Protein AF-A0A2G9GPA9-F1 (afdb_monomer_lite)

InterPro domains:
  IPR006501 Pectinesterase inhibitor domain [PF04043] (31-125)
  IPR006501 Pectinesterase inhibitor domain [TIGR01614] (6-134)
  IPR035513 Invertase/pectin methylesterase inhibitor domain superfamily [G3DSA:1.20.140.40] (25-137)
  IPR035513 Invertase/pectin methylesterase inhibitor domain superfamily [SSF101148] (30-132)
  IPR052421 Plant Cell Wall Enzyme Inhibitor [PTHR36710] (3-138)

Radius of gyration: 23.99 Å; chains: 1; bounding box: 68×23×73 Å

Structure (mmCIF, N/CA/C/O backbone):
data_AF-A0A2G9GPA9-F1
#
_entry.id   AF-A0A2G9GPA9-F1
#
loop_
_atom_site.group_PDB
_atom_site.id
_atom_site.type_symbol
_atom_site.label_atom_id
_atom_site.label_alt_id
_atom_site.label_comp_id
_atom_site.label_asym_id
_atom_site.label_entity_id
_atom_site.label_seq_id
_atom_site.pdbx_PDB_ins_code
_atom_site.Cartn_x
_atom_site.Cartn_y
_atom_site.Cartn_z
_atom_site.occupancy
_atom_site.B_iso_or_equiv
_atom_site.auth_seq_id
_atom_site.auth_comp_id
_atom_site.auth_asym_id
_atom_site.auth_atom_id
_atom_site.pdbx_PDB_model_num
ATOM 1 N N . MET A 1 1 ? -47.170 12.007 43.550 1.00 49.88 1 MET A N 1
ATOM 2 C CA . MET A 1 1 ? -45.895 12.706 43.250 1.00 49.88 1 MET A CA 1
ATOM 3 C C . MET A 1 1 ? -44.624 11.905 43.610 1.00 49.88 1 MET A C 1
ATOM 5 O O . MET A 1 1 ? -43.581 12.503 43.814 1.00 49.88 1 MET A O 1
ATOM 9 N N . ARG A 1 2 ? -44.641 10.559 43.644 1.00 52.88 2 ARG A N 1
ATOM 10 C CA . ARG A 1 2 ? -43.423 9.741 43.887 1.00 52.88 2 ARG A CA 1
ATOM 11 C C . ARG A 1 2 ? -42.925 8.968 42.655 1.00 52.88 2 ARG A C 1
ATOM 13 O O . ARG A 1 2 ? -41.749 8.654 42.572 1.00 52.88 2 ARG A O 1
ATOM 20 N N . THR A 1 3 ? -43.786 8.728 41.667 1.00 45.69 3 THR A N 1
ATOM 21 C CA . THR A 1 3 ? -43.471 7.948 40.456 1.00 45.69 3 THR A CA 1
ATOM 22 C C . THR A 1 3 ? -42.706 8.740 39.388 1.00 45.69 3 THR A C 1
ATOM 24 O O . THR A 1 3 ? -41.839 8.182 38.727 1.00 45.69 3 THR A O 1
ATOM 27 N N . ILE A 1 4 ? -42.943 10.053 39.268 1.00 50.81 4 ILE A N 1
ATOM 28 C CA . ILE A 1 4 ? -42.245 10.933 38.302 1.00 50.81 4 ILE A CA 1
ATOM 29 C C . ILE A 1 4 ? -40.740 11.054 38.629 1.00 50.81 4 ILE A C 1
ATOM 31 O O . ILE A 1 4 ? -39.907 11.126 37.729 1.00 50.81 4 ILE A O 1
ATOM 35 N N . SER A 1 5 ? -40.382 11.003 39.918 1.00 56.78 5 SER A N 1
ATOM 36 C CA . SER A 1 5 ? -38.993 11.081 40.396 1.00 56.78 5 SER A CA 1
ATOM 37 C C . SER A 1 5 ? -38.159 9.852 39.988 1.00 56.78 5 SER A C 1
ATOM 39 O O . SER A 1 5 ? -37.000 9.992 39.600 1.00 56.78 5 SER A O 1
ATOM 41 N N . LEU A 1 6 ? -38.773 8.662 39.970 1.00 52.06 6 LEU A N 1
ATOM 42 C CA . LEU A 1 6 ? -38.108 7.408 39.595 1.00 52.06 6 LEU A CA 1
ATOM 43 C C . LEU A 1 6 ? -37.813 7.327 38.089 1.00 52.06 6 LEU A C 1
ATOM 45 O O . LEU A 1 6 ? -36.740 6.870 37.707 1.00 52.06 6 LEU A O 1
ATOM 49 N N . ILE A 1 7 ? -38.720 7.823 37.239 1.00 58.34 7 ILE A N 1
ATOM 50 C CA . ILE A 1 7 ? -38.542 7.826 35.774 1.00 58.34 7 ILE A CA 1
ATOM 51 C C . ILE A 1 7 ? -37.408 8.780 35.368 1.00 58.34 7 ILE A C 1
ATOM 53 O O . ILE A 1 7 ? -36.577 8.433 34.533 1.00 58.34 7 ILE A O 1
ATOM 57 N N . SER A 1 8 ? -37.330 9.955 36.004 1.00 63.19 8 SER A N 1
ATOM 58 C CA . SER A 1 8 ? -36.251 10.926 35.775 1.00 63.19 8 SER A CA 1
ATOM 59 C C . SER A 1 8 ? -34.880 10.356 36.160 1.00 63.19 8 SER A C 1
ATOM 61 O O . SER A 1 8 ? -33.926 10.447 35.390 1.00 63.19 8 SER A O 1
ATOM 63 N N . SER A 1 9 ? -34.791 9.674 37.307 1.00 63.50 9 SER A N 1
ATOM 64 C CA . SER A 1 9 ? -33.550 9.033 37.755 1.00 63.50 9 SER A CA 1
ATOM 65 C C . SER A 1 9 ? -33.106 7.896 36.824 1.00 63.50 9 SER A C 1
ATOM 67 O O . SER A 1 9 ? -31.924 7.810 36.497 1.00 63.50 9 SER A O 1
ATOM 69 N N . PHE A 1 10 ? -34.044 7.086 36.317 1.00 68.50 10 PHE A N 1
ATOM 70 C CA . PHE A 1 10 ? -33.748 6.015 35.357 1.00 68.50 10 PHE A CA 1
ATOM 71 C C . PHE A 1 10 ? -33.257 6.557 34.005 1.00 68.50 10 PHE A C 1
ATOM 73 O O . PHE A 1 10 ? -32.329 6.003 33.417 1.00 68.50 10 PHE A O 1
ATOM 80 N N . LEU A 1 11 ? -33.831 7.669 33.530 1.00 65.62 11 LEU A N 1
ATOM 81 C CA . LEU A 1 11 ? -33.396 8.346 32.304 1.00 65.62 11 LEU A CA 1
ATOM 82 C C . LEU A 1 11 ? -31.997 8.955 32.452 1.00 65.62 11 LEU A C 1
ATOM 84 O O . LEU A 1 11 ? -31.174 8.795 31.556 1.00 65.62 11 LEU A O 1
ATOM 88 N N . VAL A 1 12 ? -31.688 9.587 33.588 1.00 68.00 12 VAL A N 1
ATOM 89 C CA . VAL A 1 12 ? -30.337 10.104 33.871 1.00 68.00 12 VAL A CA 1
ATOM 90 C C . VAL A 1 12 ? -29.320 8.960 33.944 1.00 68.00 12 VAL A C 1
ATOM 92 O O . VAL A 1 12 ? -28.232 9.075 33.384 1.00 68.00 12 VAL A O 1
ATOM 95 N N . PHE A 1 13 ? -29.685 7.825 34.550 1.00 63.44 13 PHE A N 1
ATOM 96 C CA . PHE A 1 13 ? -28.829 6.637 34.610 1.00 63.44 13 PHE A CA 1
ATOM 97 C C . PHE A 1 13 ? -28.583 6.029 33.217 1.00 63.44 13 PHE A C 1
ATOM 99 O O . PHE A 1 13 ? -27.452 5.669 32.898 1.00 63.44 13 PHE A O 1
ATOM 106 N N . LEU A 1 14 ? -29.604 5.986 32.350 1.00 59.44 14 LEU A N 1
ATOM 107 C CA . LEU A 1 14 ? -29.481 5.556 30.950 1.00 59.44 14 LEU A CA 1
ATOM 108 C C . LEU A 1 14 ? -28.601 6.505 30.121 1.00 59.44 14 LEU A C 1
ATOM 110 O O . LEU A 1 14 ? -27.750 6.038 29.366 1.00 59.44 14 LEU A O 1
ATOM 114 N N . ILE A 1 15 ? -28.743 7.824 30.289 1.00 60.56 15 ILE A N 1
ATOM 115 C CA . ILE A 1 15 ? -27.899 8.824 29.612 1.00 60.56 15 ILE A CA 1
ATOM 116 C C . ILE A 1 15 ? -26.435 8.669 30.057 1.00 60.56 15 ILE A C 1
ATOM 118 O O . ILE A 1 15 ? -25.530 8.630 29.219 1.00 60.56 15 ILE A O 1
ATOM 122 N N . LEU A 1 16 ? -26.189 8.489 31.357 1.00 54.56 16 LEU A N 1
ATOM 123 C CA . LEU A 1 16 ? -24.849 8.245 31.900 1.00 54.56 16 LEU A CA 1
ATOM 124 C C . LEU A 1 16 ? -24.253 6.911 31.415 1.00 54.56 16 LEU A C 1
ATOM 126 O O . LEU A 1 16 ? -23.077 6.878 31.064 1.00 54.56 16 LEU A O 1
ATOM 130 N N . LEU A 1 17 ? -25.057 5.849 31.291 1.00 52.56 17 LEU A N 1
ATOM 131 C CA . LEU A 1 17 ? -24.642 4.561 30.715 1.00 52.56 17 LEU A CA 1
ATOM 132 C C . LEU A 1 17 ? -24.289 4.665 29.226 1.00 52.56 17 LEU A C 1
ATOM 134 O O . LEU A 1 17 ? -23.300 4.081 28.793 1.00 52.56 17 LEU A O 1
ATOM 138 N N . THR A 1 18 ? -25.033 5.443 28.433 1.00 52.69 18 THR A N 1
ATOM 139 C CA . THR A 1 18 ? -24.655 5.698 27.027 1.00 52.69 18 THR A CA 1
ATOM 140 C C . THR A 1 18 ? -23.385 6.543 26.899 1.00 52.69 18 THR A C 1
ATOM 142 O O . THR A 1 18 ? -22.643 6.396 25.930 1.00 52.69 18 THR A O 1
ATOM 145 N N . SER A 1 19 ? -23.102 7.386 27.896 1.00 49.66 19 SER A N 1
ATOM 146 C CA . SER A 1 19 ? -21.906 8.234 27.943 1.00 49.66 19 SER A CA 1
ATOM 147 C C . SER A 1 19 ? -20.649 7.433 28.292 1.00 49.66 19 SER A C 1
ATOM 149 O O . SER A 1 19 ? -19.578 7.712 27.761 1.00 49.66 19 SER A O 1
ATOM 151 N N . THR A 1 20 ? -20.771 6.416 29.152 1.00 44.19 20 THR A N 1
ATOM 152 C CA . THR A 1 20 ? -19.661 5.534 29.551 1.00 44.19 20 THR A CA 1
ATOM 153 C C . THR A 1 20 ? -19.432 4.381 28.573 1.00 44.19 20 THR A C 1
ATOM 155 O O . THR A 1 20 ? -18.290 3.959 28.410 1.00 44.19 20 THR A O 1
ATOM 158 N N . LEU A 1 21 ? -20.461 3.939 27.832 1.00 40.09 21 LEU A N 1
ATOM 159 C CA . LEU A 1 21 ? -20.300 3.013 26.698 1.00 40.09 21 LEU A CA 1
ATOM 160 C C . LEU A 1 21 ? -19.638 3.657 25.468 1.00 40.09 21 LEU A C 1
ATOM 162 O O . LEU A 1 21 ? -19.271 2.948 24.530 1.00 40.09 21 LEU A O 1
ATOM 166 N N . ALA A 1 22 ? -19.406 4.974 25.473 1.00 46.88 22 ALA A N 1
ATOM 167 C CA . ALA A 1 22 ? -18.467 5.635 24.565 1.00 46.88 22 ALA A CA 1
ATOM 168 C C . ALA A 1 22 ? -17.002 5.340 24.957 1.00 46.88 22 ALA A C 1
ATOM 170 O O . ALA A 1 22 ? -16.135 6.214 24.892 1.00 46.88 22 ALA A O 1
ATOM 171 N N . GLN A 1 23 ? -16.735 4.099 25.369 1.00 50.00 23 GLN A N 1
ATOM 172 C CA . GLN A 1 23 ? -15.441 3.550 25.728 1.00 50.00 23 GLN A CA 1
ATOM 173 C C . GLN A 1 23 ? -14.528 3.587 24.495 1.00 50.00 23 GLN A C 1
ATOM 175 O O . GLN A 1 23 ? -14.532 2.706 23.643 1.00 50.00 23 GLN A O 1
ATOM 180 N N . THR A 1 24 ? -13.844 4.723 24.354 1.00 56.81 24 THR A N 1
ATOM 181 C CA . THR A 1 24 ? -12.580 4.963 23.646 1.00 56.81 24 THR A CA 1
ATOM 182 C C . THR A 1 24 ? -12.318 4.090 22.416 1.00 56.81 24 THR A C 1
ATOM 184 O O . THR A 1 24 ? -11.330 3.369 22.346 1.00 56.81 24 THR A O 1
ATOM 187 N N . ASN A 1 25 ? -13.129 4.253 21.367 1.00 73.31 25 ASN A N 1
ATOM 188 C CA . ASN A 1 25 ? -12.771 3.855 19.997 1.00 73.31 25 ASN A CA 1
ATOM 189 C C . ASN A 1 25 ? -11.746 4.832 19.386 1.00 73.31 25 ASN A C 1
ATOM 191 O O . ASN A 1 25 ? -11.883 5.243 18.234 1.00 73.31 25 ASN A O 1
ATOM 195 N N . THR A 1 26 ? -10.771 5.288 20.168 1.00 88.50 26 THR A N 1
ATOM 196 C CA . THR A 1 26 ? -9.751 6.260 19.767 1.00 88.50 26 THR A CA 1
ATOM 197 C C . THR A 1 26 ? -8.406 5.575 19.649 1.00 88.50 26 THR A C 1
ATOM 199 O O . THR A 1 26 ? -8.042 4.765 20.493 1.00 88.50 26 THR A O 1
ATOM 202 N N . ILE A 1 27 ? -7.661 5.920 18.609 1.00 89.38 27 ILE A N 1
ATOM 203 C CA . ILE A 1 27 ? -6.310 5.418 18.388 1.00 89.38 27 ILE A CA 1
ATOM 204 C C . ILE A 1 27 ? -5.396 5.987 19.474 1.00 89.38 27 ILE A C 1
ATOM 206 O O . ILE A 1 27 ? -5.366 7.201 19.668 1.00 89.38 27 ILE A O 1
ATOM 210 N N . THR A 1 28 ? -4.648 5.118 20.146 1.00 91.81 28 THR A N 1
ATOM 211 C CA . THR A 1 28 ? -3.648 5.467 21.166 1.00 91.81 28 THR A CA 1
ATOM 212 C C . THR A 1 28 ? -2.241 5.127 20.682 1.00 91.81 28 THR A C 1
ATOM 214 O O . THR A 1 28 ? -2.073 4.300 19.780 1.00 91.81 28 THR A O 1
ATOM 217 N N . ASP A 1 29 ? -1.215 5.713 21.304 1.00 92.62 29 ASP A N 1
ATOM 218 C CA . ASP A 1 29 ? 0.181 5.359 21.013 1.00 92.62 29 ASP A CA 1
ATOM 219 C C . ASP A 1 29 ? 0.466 3.869 21.246 1.00 92.62 29 ASP A C 1
ATOM 221 O O . ASP A 1 29 ? 1.197 3.263 20.466 1.00 92.62 29 ASP A O 1
ATOM 225 N N . GLU A 1 30 ? -0.165 3.260 22.253 1.00 92.06 30 GLU A N 1
ATOM 226 C CA . GLU A 1 30 ? -0.061 1.824 22.536 1.00 92.06 30 GLU A CA 1
ATOM 227 C C . GLU A 1 30 ? -0.608 0.980 21.377 1.00 92.06 30 GLU A C 1
ATOM 229 O O . GLU A 1 30 ? 0.102 0.123 20.856 1.00 92.06 30 GLU A O 1
ATOM 234 N N . SER A 1 31 ? -1.808 1.303 20.876 1.00 90.31 31 SER A N 1
ATOM 235 C CA . SER A 1 31 ? -2.390 0.605 19.718 1.00 90.31 31 SER A CA 1
ATOM 236 C C . SER A 1 31 ? -1.560 0.787 18.439 1.00 90.31 31 SER A C 1
ATOM 238 O O . SER A 1 31 ? -1.423 -0.131 17.631 1.00 90.31 31 SER A O 1
ATOM 240 N N . ILE A 1 32 ? -0.960 1.968 18.249 1.00 92.00 32 ILE A N 1
ATOM 241 C CA . ILE A 1 32 ? -0.057 2.236 17.125 1.00 92.00 32 ILE A CA 1
ATOM 242 C C . ILE A 1 32 ? 1.210 1.385 17.255 1.00 92.00 32 ILE A C 1
ATOM 244 O O . ILE A 1 32 ? 1.668 0.813 16.263 1.00 92.00 32 ILE A O 1
ATOM 248 N N . TYR A 1 33 ? 1.779 1.305 18.457 1.00 93.88 33 TYR A N 1
ATOM 249 C CA . TYR A 1 33 ? 2.981 0.528 18.726 1.00 93.88 33 TYR A CA 1
ATOM 250 C C . TYR A 1 33 ? 2.741 -0.968 18.503 1.00 93.88 33 TYR A C 1
ATOM 252 O O . TYR A 1 33 ? 3.524 -1.610 17.803 1.00 93.88 33 TYR A O 1
ATOM 260 N N . GLU A 1 34 ? 1.618 -1.493 18.995 1.00 92.62 34 GLU A N 1
ATOM 261 C CA . GLU A 1 34 ? 1.191 -2.876 18.778 1.00 92.62 34 GLU A CA 1
ATOM 262 C C . GLU A 1 34 ? 1.101 -3.209 17.280 1.00 92.62 34 GLU A C 1
ATOM 264 O O . GLU A 1 34 ? 1.756 -4.139 16.810 1.00 92.62 34 GLU A O 1
ATOM 269 N N . ILE A 1 35 ? 0.393 -2.390 16.491 1.00 90.19 35 ILE A N 1
ATOM 270 C CA . ILE A 1 35 ? 0.291 -2.574 15.033 1.00 90.19 35 ILE A CA 1
ATOM 271 C C . ILE A 1 35 ? 1.677 -2.548 14.374 1.00 90.19 35 ILE A C 1
ATOM 273 O O . ILE A 1 35 ? 1.980 -3.372 13.505 1.00 90.19 35 ILE A O 1
ATOM 277 N N . CYS A 1 36 ? 2.528 -1.594 14.755 1.00 91.69 36 CYS A N 1
ATOM 278 C CA . CYS A 1 36 ? 3.816 -1.398 14.104 1.00 91.69 36 CYS A CA 1
ATOM 279 C C . CYS A 1 36 ? 4.872 -2.441 14.470 1.00 91.69 36 CYS A C 1
ATOM 281 O O . CYS A 1 36 ? 5.759 -2.682 13.649 1.00 91.69 36 CYS A O 1
ATOM 283 N N . ASN A 1 37 ? 4.751 -3.118 15.611 1.00 94.25 37 ASN A N 1
ATOM 284 C CA . ASN A 1 37 ? 5.613 -4.250 15.961 1.00 94.25 37 ASN A CA 1
ATOM 285 C C . ASN A 1 37 ? 5.402 -5.466 15.049 1.00 94.25 37 ASN A C 1
ATOM 287 O O . ASN A 1 37 ? 6.309 -6.278 14.885 1.00 94.25 37 ASN A O 1
ATOM 291 N N . HIS A 1 38 ? 4.243 -5.567 14.393 1.00 90.12 38 HIS A N 1
ATOM 292 C CA . HIS A 1 38 ? 3.970 -6.600 13.391 1.00 90.12 38 HIS A CA 1
ATOM 293 C C . HIS A 1 38 ? 4.390 -6.206 11.965 1.00 90.12 38 HIS A C 1
ATOM 295 O O . HIS A 1 38 ? 4.275 -7.009 11.035 1.00 90.12 38 HIS A O 1
ATOM 301 N N . ALA A 1 39 ? 4.864 -4.976 11.751 1.00 88.75 39 ALA A N 1
ATOM 302 C CA . ALA A 1 39 ? 5.291 -4.520 10.437 1.00 88.75 39 ALA A CA 1
ATOM 303 C C . ALA A 1 39 ? 6.736 -4.949 10.136 1.00 88.75 39 ALA A C 1
ATOM 305 O O . ALA A 1 39 ? 7.611 -4.867 10.992 1.00 88.75 39 ALA A O 1
ATOM 306 N N . LYS A 1 40 ? 7.031 -5.275 8.866 1.00 89.25 40 LYS A N 1
ATOM 307 C CA . LYS A 1 40 ? 8.416 -5.516 8.399 1.00 89.25 40 LYS A CA 1
ATOM 308 C C . LYS A 1 40 ? 9.357 -4.331 8.672 1.00 89.25 40 LYS A C 1
ATOM 310 O O . LYS A 1 40 ? 10.561 -4.514 8.783 1.00 89.25 40 LYS A O 1
ATOM 315 N N . ASN A 1 41 ? 8.816 -3.112 8.729 1.00 91.69 41 ASN A N 1
ATOM 316 C CA . ASN A 1 41 ? 9.558 -1.902 9.071 1.00 91.69 41 ASN A CA 1
ATOM 317 C C . ASN A 1 41 ? 8.771 -1.089 10.118 1.00 91.69 41 ASN A C 1
ATOM 319 O O . ASN A 1 41 ? 7.943 -0.248 9.737 1.00 91.69 41 ASN A O 1
ATOM 323 N N . PRO A 1 42 ? 9.013 -1.331 11.421 1.00 92.94 42 PRO A N 1
ATOM 324 C CA . PRO A 1 42 ? 8.301 -0.655 12.504 1.00 92.94 42 PRO A CA 1
ATOM 325 C C . PRO A 1 42 ? 8.468 0.866 12.468 1.00 92.94 42 PRO A C 1
ATOM 327 O O . PRO A 1 42 ? 7.490 1.597 12.597 1.00 92.94 42 PRO A O 1
ATOM 330 N N . SER A 1 43 ? 9.675 1.369 12.191 1.00 93.81 43 SER A N 1
ATOM 331 C CA . SER A 1 43 ? 9.960 2.811 12.133 1.00 93.81 43 SER A CA 1
ATOM 332 C C . SER A 1 43 ? 9.151 3.532 11.052 1.00 93.81 43 SER A C 1
ATOM 334 O O . SER A 1 43 ? 8.605 4.613 11.290 1.00 93.81 43 SER A O 1
ATOM 336 N N . LEU A 1 44 ? 9.030 2.932 9.861 1.00 89.12 44 LEU A N 1
ATOM 337 C CA . LEU A 1 44 ? 8.200 3.471 8.782 1.00 89.12 44 LEU A CA 1
ATOM 338 C C . LEU A 1 44 ? 6.712 3.424 9.147 1.00 89.12 44 LEU A C 1
ATOM 340 O O . LEU A 1 44 ? 5.988 4.382 8.876 1.00 89.12 44 LEU A O 1
ATOM 344 N N . CYS A 1 45 ? 6.262 2.337 9.776 1.00 91.88 45 CYS A N 1
ATOM 345 C CA . CYS A 1 45 ? 4.891 2.220 10.262 1.00 91.88 45 CYS A CA 1
ATOM 346 C C . CYS A 1 45 ? 4.561 3.316 11.287 1.00 91.88 45 CYS A C 1
ATOM 348 O O . CYS A 1 45 ? 3.585 4.044 11.105 1.00 91.88 45 CYS A O 1
ATOM 350 N N . LEU A 1 46 ? 5.417 3.511 12.296 1.00 93.25 46 LEU A N 1
ATOM 351 C CA . LEU A 1 46 ? 5.237 4.526 13.337 1.00 93.25 46 LEU A CA 1
ATOM 352 C C . LEU A 1 46 ? 5.150 5.926 12.733 1.00 93.25 46 LEU A C 1
ATOM 354 O O . LEU A 1 46 ? 4.243 6.690 13.059 1.00 93.25 46 LEU A O 1
ATOM 358 N N . LYS A 1 47 ? 6.049 6.253 11.796 1.00 90.50 47 LYS A N 1
ATOM 359 C CA . LYS A 1 47 ? 6.021 7.537 11.081 1.00 90.50 47 LYS A CA 1
ATOM 360 C C . LYS A 1 47 ? 4.682 7.774 10.374 1.00 90.50 47 LYS A C 1
ATOM 362 O O . LYS A 1 47 ? 4.214 8.909 10.332 1.00 90.50 47 LYS A O 1
ATOM 367 N N . ASN A 1 48 ? 4.064 6.721 9.843 1.00 87.19 48 ASN A N 1
ATOM 368 C CA . ASN A 1 48 ? 2.803 6.818 9.113 1.00 87.19 48 ASN A CA 1
ATOM 369 C C . ASN A 1 48 ? 1.579 6.892 10.036 1.00 87.19 48 ASN A C 1
ATOM 371 O O . ASN A 1 48 ? 0.655 7.656 9.752 1.00 87.19 48 ASN A O 1
ATOM 375 N N . LEU A 1 49 ? 1.563 6.125 11.129 1.00 90.06 49 LEU A N 1
ATOM 376 C CA . LEU A 1 49 ? 0.389 5.999 11.997 1.00 90.06 49 LEU A CA 1
ATOM 377 C C . LEU A 1 49 ? 0.339 7.023 13.137 1.00 90.06 49 LEU A C 1
ATOM 379 O O . LEU A 1 49 ? -0.756 7.332 13.595 1.00 90.06 49 LEU A O 1
ATOM 383 N N . ARG A 1 50 ? 1.467 7.627 13.543 1.00 91.69 50 ARG A N 1
ATOM 384 C CA . ARG A 1 50 ? 1.510 8.649 14.617 1.00 91.69 50 ARG A CA 1
ATOM 385 C C . ARG A 1 50 ? 0.513 9.792 14.424 1.00 91.69 50 ARG A C 1
ATOM 387 O O . ARG A 1 50 ? -0.114 10.230 15.378 1.00 91.69 50 ARG A O 1
ATOM 394 N N . SER A 1 51 ? 0.313 10.237 13.182 1.00 90.62 51 SER A N 1
ATOM 395 C CA . SER A 1 51 ? -0.651 11.301 12.842 1.00 90.62 51 SER A CA 1
ATOM 396 C C . SER A 1 51 ? -2.124 10.938 13.093 1.00 90.62 51 SER A C 1
ATOM 398 O O . SER A 1 51 ? -3.011 11.778 12.924 1.00 90.62 51 SER A O 1
ATOM 400 N N . LEU A 1 52 ? -2.402 9.678 13.432 1.00 90.19 52 LEU A N 1
ATOM 401 C CA . LEU A 1 52 ? -3.736 9.172 13.718 1.00 90.19 52 LEU A CA 1
ATOM 402 C C . LEU A 1 52 ? -4.034 9.089 15.218 1.00 90.19 52 LEU A C 1
ATOM 404 O O . LEU A 1 52 ? -5.180 8.814 15.556 1.00 90.19 52 LEU A O 1
ATOM 408 N N . ASN A 1 53 ? -3.058 9.340 16.098 1.00 92.38 53 ASN A N 1
ATOM 409 C CA . ASN A 1 53 ? -3.282 9.344 17.543 1.00 92.38 53 ASN A CA 1
ATOM 410 C C . ASN A 1 53 ? -4.419 10.323 17.911 1.00 92.38 53 ASN A C 1
ATOM 412 O O . ASN A 1 53 ? -4.529 11.415 17.349 1.00 92.38 53 ASN A O 1
ATOM 416 N N . GLY A 1 54 ? -5.325 9.885 18.783 1.00 89.94 54 GLY A N 1
ATOM 417 C CA . GLY A 1 54 ? -6.538 10.601 19.174 1.00 89.94 54 GLY A CA 1
ATOM 418 C C . GLY A 1 54 ? -7.694 10.533 18.166 1.00 89.94 54 GLY A C 1
ATOM 419 O O . GLY A 1 54 ? -8.807 10.950 18.494 1.00 89.94 54 GLY A O 1
ATOM 420 N N . LYS A 1 55 ? -7.501 9.993 16.950 1.00 90.00 55 LYS A N 1
ATOM 421 C CA . LYS A 1 55 ? -8.596 9.849 15.972 1.00 90.00 55 LYS A CA 1
ATOM 422 C C . LYS A 1 55 ? -9.509 8.681 16.315 1.00 90.00 55 LYS A C 1
ATOM 424 O O . LYS A 1 55 ? -9.075 7.666 16.852 1.00 90.00 55 LYS A O 1
ATOM 429 N N . ARG A 1 56 ? -10.783 8.803 15.936 1.00 90.50 56 ARG A N 1
ATOM 430 C CA . ARG A 1 56 ? -11.790 7.751 16.118 1.00 90.50 56 ARG A CA 1
ATOM 431 C C . ARG A 1 56 ? -11.666 6.662 15.046 1.00 90.50 56 ARG A C 1
ATOM 433 O O . ARG A 1 56 ? -11.532 6.965 13.862 1.00 90.50 56 ARG A O 1
ATOM 440 N N . LEU A 1 57 ? -11.755 5.402 15.463 1.00 86.44 57 LEU A N 1
ATOM 441 C CA . LEU A 1 57 ? -11.783 4.220 14.596 1.00 86.44 57 LEU A CA 1
ATOM 442 C C . LEU A 1 57 ? -13.167 3.989 13.977 1.00 86.44 57 LEU A C 1
ATOM 444 O O . LEU A 1 57 ? -13.267 3.566 12.831 1.00 86.44 57 LEU A O 1
ATOM 448 N N . PHE A 1 58 ? -14.239 4.282 14.710 1.00 84.75 58 PHE A N 1
ATOM 449 C CA . PHE A 1 58 ? -15.610 4.144 14.217 1.00 84.75 58 PHE A CA 1
ATOM 450 C C . PHE A 1 58 ? -15.961 5.261 13.208 1.00 84.75 58 PHE A C 1
ATOM 452 O O . PHE A 1 58 ? -15.530 6.399 13.411 1.00 84.75 58 PHE A O 1
ATOM 459 N N . PRO A 1 59 ? -16.758 4.993 12.149 1.00 85.38 59 PRO A N 1
ATOM 460 C CA . PRO A 1 59 ? -17.431 3.729 11.814 1.00 85.38 59 PRO A CA 1
ATOM 461 C C . PRO A 1 59 ? -16.578 2.722 11.039 1.00 85.38 59 PRO A C 1
ATOM 463 O O . PRO A 1 59 ? -17.008 1.588 10.848 1.00 85.38 59 PRO A O 1
ATOM 466 N N . ASN A 1 60 ? -15.390 3.108 10.573 1.00 86.44 60 ASN A N 1
ATOM 467 C CA . ASN A 1 60 ? -14.607 2.284 9.659 1.00 86.44 60 ASN A CA 1
ATOM 468 C C . ASN A 1 60 ? -13.121 2.221 10.067 1.00 86.44 60 ASN A C 1
ATOM 470 O O . ASN A 1 60 ? -12.296 2.965 9.526 1.00 86.44 60 ASN A O 1
ATOM 474 N N . PRO A 1 61 ? -12.761 1.301 10.985 1.00 87.12 61 PRO A N 1
ATOM 475 C CA . PRO A 1 61 ? -11.405 1.199 11.523 1.00 87.12 61 PRO A CA 1
ATOM 476 C C . PRO A 1 61 ? -10.356 0.934 10.441 1.00 87.12 61 PRO A C 1
ATOM 478 O O . PRO A 1 61 ? -9.273 1.521 10.456 1.00 87.12 61 PRO A O 1
ATOM 481 N N . ILE A 1 62 ? -10.690 0.083 9.463 1.00 87.00 62 ILE A N 1
ATOM 482 C CA . ILE A 1 62 ? -9.768 -0.281 8.386 1.00 87.00 62 ILE A CA 1
ATOM 483 C C . ILE A 1 62 ? -9.512 0.891 7.437 1.00 87.00 62 ILE A C 1
ATOM 485 O O . ILE A 1 62 ? -8.377 1.082 7.005 1.00 87.00 62 ILE A O 1
ATOM 489 N N . ALA A 1 63 ? -10.520 1.715 7.145 1.00 88.50 63 ALA A N 1
ATOM 490 C CA . ALA A 1 63 ? -10.313 2.927 6.366 1.00 88.50 63 ALA A CA 1
ATOM 491 C C . ALA A 1 63 ? -9.494 3.958 7.153 1.00 88.50 63 ALA A C 1
ATOM 493 O O . ALA A 1 63 ? -8.566 4.534 6.582 1.00 88.50 63 ALA A O 1
ATOM 494 N N . THR A 1 64 ? -9.778 4.158 8.443 1.00 89.06 64 THR A N 1
ATOM 495 C CA . THR A 1 64 ? -9.047 5.115 9.290 1.00 89.06 64 THR A CA 1
ATOM 496 C C . THR A 1 64 ? -7.563 4.762 9.397 1.00 89.06 64 THR A C 1
ATOM 498 O O . THR A 1 64 ? -6.717 5.627 9.177 1.00 89.06 64 THR A O 1
ATOM 501 N N . LEU A 1 65 ? -7.232 3.499 9.675 1.00 87.81 65 LEU A N 1
ATOM 502 C CA . LEU A 1 65 ? -5.844 3.046 9.830 1.00 87.81 65 LEU A CA 1
ATOM 503 C C . LEU A 1 65 ? -5.139 2.821 8.482 1.00 87.81 65 LEU A C 1
ATOM 505 O O . LEU A 1 65 ? -3.953 3.108 8.331 1.00 87.81 65 LEU A O 1
ATOM 509 N N . GLY A 1 66 ? -5.860 2.303 7.485 1.00 88.31 66 GLY A N 1
ATOM 510 C CA . GLY A 1 66 ? -5.283 1.837 6.223 1.00 88.31 66 GLY A CA 1
ATOM 511 C C . GLY A 1 66 ? -5.145 2.901 5.132 1.00 88.31 66 GLY A C 1
ATOM 512 O O . GLY A 1 66 ? -4.271 2.773 4.271 1.00 88.31 66 GLY A O 1
ATOM 513 N N . SER A 1 67 ? -5.962 3.964 5.145 1.00 88.00 67 SER A N 1
ATOM 514 C CA . SER A 1 67 ? -6.001 4.946 4.043 1.00 88.00 67 SER A CA 1
ATOM 515 C C . SER A 1 67 ? -4.673 5.645 3.805 1.00 88.00 67 SER A C 1
ATOM 517 O O . SER A 1 67 ? -4.261 5.775 2.653 1.00 88.00 67 SER A O 1
ATOM 519 N N . THR A 1 68 ? -3.976 6.052 4.865 1.00 87.31 68 THR A N 1
ATOM 520 C CA . THR A 1 68 ? -2.664 6.701 4.744 1.00 87.31 68 THR A CA 1
ATOM 521 C C . THR A 1 68 ? -1.659 5.780 4.055 1.00 87.31 68 THR A C 1
ATOM 523 O O . THR A 1 68 ? -1.007 6.184 3.092 1.00 87.31 68 THR A O 1
ATOM 526 N N . SER A 1 69 ? -1.589 4.520 4.487 1.00 89.50 69 SER A N 1
ATOM 527 C CA . SER A 1 69 ? -0.679 3.513 3.935 1.00 89.50 69 SER A CA 1
ATOM 528 C C . SER A 1 69 ? -1.000 3.175 2.477 1.00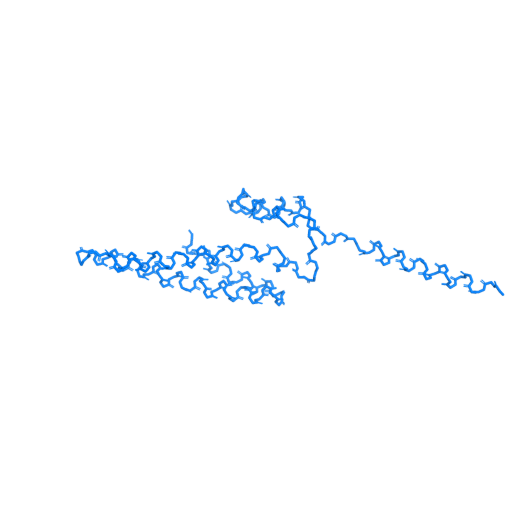 89.50 69 SER A C 1
ATOM 530 O O . SER A 1 69 ? -0.095 3.166 1.643 1.00 89.50 69 SER A O 1
ATOM 532 N N . ILE A 1 70 ? -2.277 2.976 2.130 1.00 91.12 70 ILE A N 1
ATOM 533 C CA . ILE A 1 70 ? -2.693 2.719 0.743 1.00 91.12 70 ILE A CA 1
ATOM 534 C C . ILE A 1 70 ? -2.415 3.925 -0.155 1.00 91.12 70 ILE A C 1
ATOM 536 O O . ILE A 1 70 ? -1.868 3.753 -1.242 1.00 91.12 70 ILE A O 1
ATOM 540 N N . ASN A 1 71 ? -2.724 5.146 0.287 1.00 90.44 71 ASN A N 1
ATOM 541 C CA . ASN A 1 71 ? -2.444 6.354 -0.493 1.00 90.44 71 ASN A CA 1
ATOM 542 C C . ASN A 1 71 ? -0.935 6.533 -0.723 1.00 90.44 71 ASN A C 1
ATOM 544 O O . ASN A 1 71 ? -0.512 6.881 -1.826 1.00 90.44 71 ASN A O 1
ATOM 548 N N . MET A 1 72 ? -0.111 6.254 0.293 1.00 89.44 72 MET A N 1
ATOM 549 C CA . MET A 1 72 ? 1.344 6.292 0.160 1.00 89.44 72 MET A CA 1
ATOM 550 C C . MET A 1 72 ? 1.845 5.243 -0.835 1.00 89.44 72 MET A C 1
ATOM 552 O O . MET A 1 72 ? 2.667 5.565 -1.695 1.00 89.44 72 MET A O 1
ATOM 556 N N . ALA A 1 73 ? 1.338 4.011 -0.749 1.00 91.75 73 ALA A N 1
ATOM 557 C CA . ALA A 1 73 ? 1.674 2.945 -1.685 1.00 91.75 73 ALA A CA 1
ATOM 558 C C . ALA A 1 73 ? 1.279 3.316 -3.123 1.00 91.75 73 ALA A C 1
ATOM 560 O O . ALA A 1 73 ? 2.092 3.161 -4.028 1.00 91.75 73 ALA A O 1
ATOM 561 N N . GLN A 1 74 ? 0.087 3.889 -3.329 1.00 92.75 74 GLN A N 1
ATOM 562 C CA . GLN A 1 74 ? -0.369 4.360 -4.641 1.00 92.75 74 GLN A CA 1
ATOM 563 C C . GLN A 1 74 ? 0.523 5.472 -5.191 1.00 92.75 74 GLN A C 1
ATOM 565 O O . GLN A 1 74 ? 0.931 5.415 -6.346 1.00 92.75 74 GLN A O 1
ATOM 570 N N . SER A 1 75 ? 0.859 6.469 -4.369 1.00 92.75 75 SER A N 1
ATOM 571 C CA . SER A 1 75 ? 1.741 7.567 -4.777 1.00 92.75 75 SER A CA 1
ATOM 572 C C . SER A 1 75 ? 3.114 7.051 -5.219 1.00 92.75 75 SER A C 1
ATOM 574 O O . SER A 1 75 ? 3.610 7.413 -6.289 1.00 92.75 75 SER A O 1
ATOM 576 N N . ARG A 1 76 ? 3.698 6.128 -4.442 1.00 91.75 76 ARG A N 1
ATOM 577 C CA . ARG A 1 76 ? 4.978 5.494 -4.779 1.00 91.75 76 ARG A CA 1
ATOM 578 C C . ARG A 1 76 ? 4.882 4.649 -6.045 1.00 91.75 76 ARG A C 1
ATOM 580 O O . ARG A 1 76 ? 5.699 4.836 -6.936 1.00 91.75 76 ARG A O 1
ATOM 587 N N . ALA A 1 77 ? 3.879 3.778 -6.149 1.00 92.12 77 ALA A N 1
ATOM 588 C CA . ALA A 1 77 ? 3.681 2.934 -7.321 1.00 92.12 77 ALA A CA 1
ATOM 589 C C . ALA A 1 77 ? 3.485 3.775 -8.592 1.00 92.12 77 ALA A C 1
ATOM 591 O O . ALA A 1 77 ? 4.126 3.499 -9.600 1.00 92.12 77 ALA A O 1
ATOM 592 N N . ASN A 1 78 ? 2.706 4.858 -8.531 1.00 93.25 78 ASN A N 1
ATOM 593 C CA . ASN A 1 78 ? 2.517 5.774 -9.655 1.00 93.25 78 ASN A CA 1
ATOM 594 C C . ASN A 1 78 ? 3.833 6.428 -10.107 1.00 93.25 78 ASN A C 1
ATOM 596 O O . ASN A 1 78 ? 4.130 6.480 -11.300 1.00 93.25 78 ASN A O 1
ATOM 600 N N . ARG A 1 79 ? 4.660 6.885 -9.156 1.00 94.38 79 ARG A N 1
ATOM 601 C CA . ARG A 1 79 ? 5.990 7.424 -9.468 1.00 94.38 79 ARG A CA 1
ATOM 602 C C . ARG A 1 79 ? 6.890 6.361 -10.101 1.00 94.38 79 ARG A C 1
ATOM 604 O O . ARG A 1 79 ? 7.607 6.670 -11.047 1.00 94.38 79 ARG A O 1
ATOM 611 N N . THR A 1 80 ? 6.837 5.122 -9.618 1.00 93.12 80 THR A N 1
ATOM 612 C CA . THR A 1 80 ? 7.622 4.017 -10.182 1.00 93.12 80 THR A CA 1
ATOM 613 C C . THR A 1 80 ? 7.171 3.641 -11.592 1.00 93.12 80 THR A C 1
ATOM 615 O O . THR A 1 80 ? 8.026 3.415 -12.445 1.00 93.12 80 THR A O 1
ATOM 618 N N . VAL A 1 81 ? 5.866 3.638 -11.885 1.00 93.31 81 VAL A N 1
ATOM 619 C CA . VAL A 1 81 ? 5.350 3.460 -13.257 1.00 93.31 81 VAL A CA 1
ATOM 620 C C . VAL A 1 81 ? 5.943 4.517 -14.189 1.00 93.31 81 VAL A C 1
ATOM 622 O O . VAL A 1 81 ? 6.490 4.176 -15.233 1.00 93.31 81 VAL A O 1
ATOM 625 N N . ALA A 1 82 ? 5.906 5.792 -13.793 1.00 93.50 82 ALA A N 1
ATOM 626 C CA . ALA A 1 82 ? 6.466 6.870 -14.605 1.00 93.50 82 ALA A CA 1
ATOM 627 C C . ALA A 1 82 ? 7.981 6.705 -14.827 1.00 93.50 82 ALA A C 1
ATOM 629 O O . ALA A 1 82 ? 8.460 6.840 -15.949 1.00 93.50 82 ALA A O 1
ATOM 630 N N . LEU A 1 83 ? 8.737 6.359 -13.779 1.00 94.31 83 LEU A N 1
ATOM 631 C CA . LEU A 1 83 ? 10.184 6.137 -13.876 1.00 94.31 83 LEU A CA 1
ATOM 632 C C . LEU A 1 83 ? 10.534 4.942 -14.771 1.00 94.31 83 LEU A C 1
ATOM 634 O O . LEU A 1 83 ? 11.413 5.048 -15.620 1.00 94.31 83 LEU A O 1
ATOM 638 N N . THR A 1 84 ? 9.848 3.812 -14.600 1.00 93.75 84 THR A N 1
ATOM 639 C CA . THR A 1 84 ? 10.081 2.597 -15.401 1.00 93.75 84 THR A CA 1
ATOM 640 C C . THR A 1 84 ? 9.724 2.809 -16.866 1.00 93.75 84 THR A C 1
ATOM 642 O O . THR A 1 84 ? 10.471 2.361 -17.732 1.00 93.75 84 THR A O 1
ATOM 645 N N . TRP A 1 85 ? 8.662 3.565 -17.156 1.00 92.62 85 TRP A N 1
ATOM 646 C CA . TRP A 1 85 ? 8.333 3.994 -18.514 1.00 92.62 85 TRP A CA 1
ATOM 647 C C . TRP A 1 85 ? 9.441 4.862 -19.121 1.00 92.62 85 TRP A C 1
ATOM 649 O O . TRP A 1 85 ? 9.967 4.535 -20.184 1.00 92.62 85 TRP A O 1
ATOM 659 N N . THR A 1 86 ? 9.870 5.914 -18.417 1.00 93.25 86 THR A N 1
ATOM 660 C CA . THR A 1 86 ? 10.967 6.784 -18.871 1.00 93.25 86 THR A CA 1
ATOM 661 C C . THR A 1 86 ? 12.244 5.990 -19.133 1.00 93.25 86 THR A C 1
ATOM 663 O O . THR A 1 86 ? 12.888 6.185 -20.160 1.00 93.25 86 THR A O 1
ATOM 666 N N . HIS A 1 87 ? 12.601 5.052 -18.253 1.00 91.81 87 HIS A N 1
ATOM 667 C CA . HIS A 1 87 ? 13.766 4.198 -18.461 1.00 91.81 87 HIS A CA 1
ATOM 668 C C . HIS A 1 87 ? 13.586 3.233 -19.635 1.00 91.81 87 HIS A C 1
ATOM 670 O O . HIS A 1 87 ? 14.503 3.100 -20.435 1.00 91.81 87 HIS A O 1
ATOM 676 N N . CYS A 1 88 ? 12.412 2.621 -19.805 1.00 91.38 88 CYS A N 1
ATOM 677 C CA . CYS A 1 88 ? 12.118 1.763 -20.955 1.00 91.38 88 CYS A CA 1
ATOM 678 C C . CYS A 1 88 ? 12.349 2.496 -22.289 1.00 91.38 88 CYS A C 1
ATOM 680 O O . CYS A 1 88 ? 12.950 1.936 -23.206 1.00 91.38 88 CYS A O 1
ATOM 682 N N . HIS A 1 89 ? 11.931 3.762 -22.380 1.00 89.38 89 HIS A N 1
ATOM 683 C CA . HIS A 1 89 ? 12.097 4.581 -23.585 1.00 89.38 89 HIS A CA 1
ATOM 684 C C . HIS A 1 89 ? 13.469 5.253 -23.714 1.00 89.38 89 HIS A C 1
ATOM 686 O O . HIS A 1 89 ? 13.869 5.591 -24.823 1.00 89.38 89 HIS A O 1
ATOM 692 N N . GLY A 1 90 ? 14.191 5.436 -22.607 1.00 87.88 90 GLY A N 1
ATOM 693 C CA . GLY A 1 90 ? 15.534 6.022 -22.592 1.00 87.88 90 GLY A CA 1
ATOM 694 C C . GLY A 1 90 ? 16.671 5.017 -22.804 1.00 87.88 90 GLY A C 1
ATOM 695 O O . GLY A 1 90 ? 17.823 5.424 -22.949 1.00 87.88 90 GLY A O 1
ATOM 696 N N . VAL A 1 91 ? 16.390 3.710 -22.801 1.00 85.88 91 VAL A N 1
ATOM 697 C CA . VAL A 1 91 ? 17.405 2.674 -23.039 1.00 85.88 91 VAL A CA 1
ATOM 698 C C . VAL A 1 91 ? 17.831 2.666 -24.509 1.00 85.88 91 VAL A C 1
ATOM 700 O O . VAL A 1 91 ? 17.005 2.599 -25.417 1.00 85.88 91 VAL A O 1
ATOM 703 N N . THR A 1 92 ? 19.146 2.687 -24.740 1.00 77.94 92 THR A N 1
ATOM 704 C CA . THR A 1 92 ? 19.738 2.594 -26.079 1.00 77.94 92 THR A CA 1
ATOM 705 C C . THR A 1 92 ? 19.404 1.262 -26.758 1.00 77.94 92 THR A C 1
ATOM 707 O O . THR A 1 92 ? 19.299 0.220 -26.108 1.00 77.94 92 THR A O 1
ATOM 710 N N . LEU A 1 93 ? 19.297 1.277 -28.093 1.00 71.12 93 LEU A N 1
ATOM 711 C CA . LEU A 1 93 ? 18.954 0.107 -28.920 1.00 71.12 93 LEU A CA 1
ATOM 712 C C . LEU A 1 93 ? 19.863 -1.117 -28.680 1.00 71.12 93 LEU A C 1
ATOM 714 O O . LEU A 1 93 ? 19.436 -2.246 -28.897 1.00 71.12 93 LEU A O 1
ATOM 718 N N . HIS A 1 94 ? 21.081 -0.915 -28.170 1.00 78.25 94 HIS A N 1
ATOM 719 C CA . HIS A 1 94 ? 22.051 -1.976 -27.877 1.00 78.25 94 HIS A CA 1
ATOM 720 C C . HIS A 1 94 ? 21.839 -2.700 -26.534 1.00 78.25 94 HIS A C 1
ATOM 722 O O . HIS A 1 94 ? 22.655 -3.541 -26.169 1.00 78.25 94 HIS A O 1
ATOM 728 N N . LYS A 1 95 ? 20.779 -2.389 -25.773 1.00 88.00 95 LYS A N 1
ATOM 729 C CA . LYS A 1 95 ? 20.461 -3.068 -24.499 1.00 88.00 95 LYS A CA 1
ATOM 730 C C . LYS A 1 95 ? 19.006 -3.569 -24.451 1.00 88.00 95 LYS A C 1
ATOM 732 O O . LYS A 1 95 ? 18.249 -3.168 -23.561 1.00 88.00 95 LYS A O 1
ATOM 737 N N . PRO A 1 96 ? 18.590 -4.451 -25.380 1.00 88.75 96 PR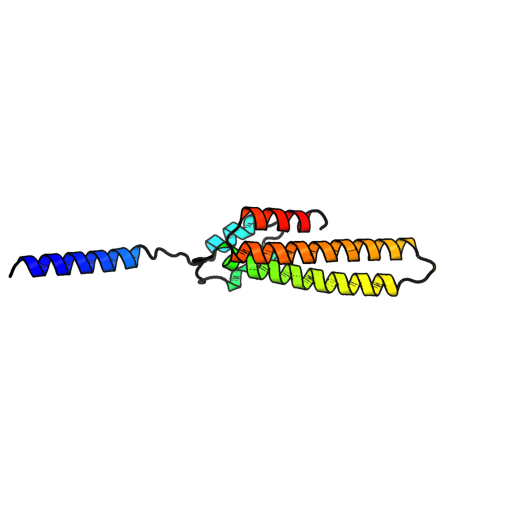O A N 1
ATOM 738 C CA . PRO A 1 96 ? 17.202 -4.910 -25.480 1.00 88.75 96 PRO A CA 1
ATOM 739 C C . PRO A 1 96 ? 16.712 -5.621 -24.210 1.00 88.75 96 PRO A C 1
ATOM 741 O O . PRO A 1 96 ? 15.584 -5.397 -23.777 1.00 88.75 96 PRO A O 1
ATOM 744 N N . GLU A 1 97 ? 17.569 -6.399 -23.548 1.00 92.44 97 GLU A N 1
ATOM 745 C CA . GLU A 1 97 ? 17.230 -7.087 -22.295 1.00 92.44 97 GLU A CA 1
ATOM 746 C C . GLU A 1 97 ? 16.898 -6.113 -21.159 1.00 92.44 97 GLU A C 1
ATOM 748 O O . GLU A 1 97 ? 15.970 -6.333 -20.383 1.00 92.44 97 GLU A O 1
ATOM 753 N N . LEU A 1 98 ? 17.637 -5.003 -21.066 1.00 92.50 98 LEU A N 1
ATOM 754 C CA . LEU A 1 98 ? 17.395 -3.982 -20.051 1.00 92.50 98 LEU A CA 1
ATOM 755 C C . LEU A 1 98 ? 16.067 -3.262 -20.305 1.00 92.50 98 LEU A C 1
ATOM 757 O O . LEU A 1 98 ? 15.305 -3.019 -19.371 1.00 92.50 98 LEU A O 1
ATOM 761 N N . ARG A 1 99 ? 15.766 -2.970 -21.575 1.00 92.19 99 ARG A N 1
ATOM 762 C CA . ARG A 1 99 ? 14.476 -2.404 -21.980 1.00 92.19 99 ARG A CA 1
ATOM 763 C C . ARG A 1 99 ? 13.320 -3.335 -21.610 1.00 92.19 99 ARG A C 1
ATOM 765 O O . ARG A 1 99 ? 12.342 -2.871 -21.029 1.00 92.19 99 ARG A O 1
ATOM 772 N N . MET A 1 100 ? 13.456 -4.636 -21.875 1.00 93.12 100 MET A N 1
ATOM 773 C CA . MET A 1 100 ? 12.449 -5.633 -21.496 1.00 93.12 100 MET A CA 1
ATOM 774 C C . MET A 1 100 ? 12.232 -5.690 -19.983 1.00 93.12 100 MET A C 1
ATOM 776 O O . MET A 1 100 ? 11.088 -5.642 -19.539 1.00 93.12 100 MET A O 1
ATOM 780 N N . LYS A 1 101 ? 13.303 -5.669 -19.179 1.00 94.38 101 LYS A N 1
ATOM 781 C CA . LYS A 1 101 ? 13.190 -5.615 -17.710 1.00 94.38 101 LYS A CA 1
ATOM 782 C C . LYS A 1 101 ? 12.415 -4.386 -17.229 1.00 94.38 101 LYS A C 1
ATOM 784 O O . LYS A 1 101 ? 11.551 -4.505 -16.363 1.00 94.38 101 LYS A O 1
ATOM 789 N N . TYR A 1 102 ? 12.675 -3.204 -17.793 1.00 94.56 102 TYR A N 1
ATOM 790 C CA . TYR A 1 102 ? 11.903 -2.007 -17.440 1.00 94.56 102 TYR A CA 1
ATOM 791 C C . TYR A 1 102 ? 10.438 -2.103 -17.865 1.00 94.56 102 TYR A C 1
ATOM 793 O O . TYR A 1 102 ? 9.568 -1.664 -17.113 1.00 94.56 102 TYR A O 1
ATOM 801 N N . TYR A 1 103 ? 10.156 -2.694 -19.025 1.00 93.69 103 TYR A N 1
ATOM 802 C CA . TYR A 1 103 ? 8.788 -2.913 -19.487 1.00 93.69 103 TYR A CA 1
ATOM 803 C C . TYR A 1 103 ? 8.016 -3.892 -18.588 1.00 93.69 103 TYR A C 1
ATOM 805 O O . TYR A 1 103 ? 6.879 -3.618 -18.208 1.00 93.69 103 TYR A O 1
ATOM 813 N N . GLU A 1 104 ? 8.641 -4.988 -18.159 1.00 94.62 104 GLU A N 1
ATOM 814 C CA . GLU A 1 104 ? 8.050 -5.910 -17.183 1.00 94.62 104 GLU A CA 1
ATOM 815 C C . GLU A 1 104 ? 7.767 -5.219 -15.846 1.00 94.62 104 GLU A C 1
ATOM 817 O O . GLU A 1 104 ? 6.688 -5.387 -15.276 1.00 94.62 104 GLU A O 1
ATOM 822 N N . CYS A 1 105 ? 8.704 -4.400 -15.357 1.00 93.69 105 CYS A N 1
ATOM 823 C CA . CYS A 1 105 ? 8.486 -3.584 -14.165 1.00 93.69 105 CYS A CA 1
ATOM 824 C C . CYS A 1 105 ? 7.308 -2.619 -14.352 1.00 93.69 105 CYS A C 1
ATOM 826 O O . CYS A 1 105 ? 6.469 -2.508 -13.460 1.00 93.69 105 CYS A O 1
ATOM 828 N N . PHE A 1 106 ? 7.207 -1.960 -15.508 1.00 93.81 106 PHE A N 1
ATOM 829 C CA . PHE A 1 106 ? 6.088 -1.078 -15.835 1.00 93.81 106 PHE A CA 1
ATOM 830 C C . PHE A 1 106 ? 4.744 -1.818 -15.756 1.00 93.81 106 PHE A C 1
ATOM 832 O O . PHE A 1 106 ? 3.838 -1.361 -15.055 1.00 93.81 106 PHE A O 1
ATOM 839 N N . LEU A 1 107 ? 4.629 -2.988 -16.395 1.00 93.69 107 LEU A N 1
ATOM 840 C CA . LEU A 1 107 ? 3.406 -3.798 -16.369 1.00 93.69 107 LEU A CA 1
ATOM 841 C C . LEU A 1 107 ? 3.049 -4.258 -14.950 1.00 93.69 107 LEU A C 1
ATOM 843 O O . LEU A 1 107 ? 1.894 -4.149 -14.535 1.00 93.69 107 LEU A O 1
ATOM 847 N N . LYS A 1 108 ? 4.039 -4.713 -14.174 1.00 92.62 108 LYS A N 1
ATOM 848 C CA . LYS A 1 108 ? 3.831 -5.138 -12.781 1.00 92.62 108 LYS A CA 1
ATOM 849 C C . LYS A 1 108 ? 3.335 -3.989 -11.908 1.00 92.62 108 LYS A C 1
ATOM 851 O O . LYS A 1 108 ? 2.342 -4.138 -11.201 1.00 92.62 108 LYS A O 1
ATOM 856 N N . TYR A 1 109 ? 3.973 -2.820 -11.975 1.00 92.62 109 TYR A N 1
ATOM 857 C CA . TYR A 1 109 ? 3.540 -1.667 -11.184 1.00 92.62 109 TYR A CA 1
ATOM 858 C C . TYR A 1 109 ? 2.187 -1.100 -11.646 1.00 92.62 109 TYR A C 1
ATOM 860 O O . TYR A 1 109 ? 1.443 -0.561 -10.821 1.00 92.62 109 TYR A O 1
ATOM 868 N N . ALA A 1 110 ? 1.823 -1.265 -12.922 1.00 92.19 110 ALA A N 1
ATOM 869 C CA . ALA A 1 110 ? 0.481 -0.958 -13.409 1.00 92.19 110 ALA A CA 1
ATOM 870 C C . ALA A 1 110 ? -0.585 -1.880 -12.781 1.00 92.19 110 ALA A C 1
ATOM 872 O O . ALA A 1 110 ? -1.634 -1.387 -12.352 1.00 92.19 110 ALA A O 1
ATOM 873 N N . ASP A 1 111 ? -0.311 -3.184 -12.639 1.00 93.75 111 ASP A N 1
ATOM 874 C CA . ASP A 1 111 ? -1.207 -4.094 -11.910 1.00 93.75 111 ASP A CA 1
ATOM 875 C C . ASP A 1 111 ? -1.268 -3.760 -10.412 1.00 93.75 111 ASP A C 1
ATOM 877 O O . ASP A 1 111 ? -2.363 -3.600 -9.871 1.00 93.75 111 ASP A O 1
ATOM 881 N N . VAL A 1 112 ? -0.128 -3.520 -9.751 1.00 93.94 112 VAL A N 1
ATOM 882 C CA . VAL A 1 112 ? -0.087 -3.070 -8.343 1.00 93.94 112 VAL A CA 1
ATOM 883 C C . VAL A 1 112 ? -0.982 -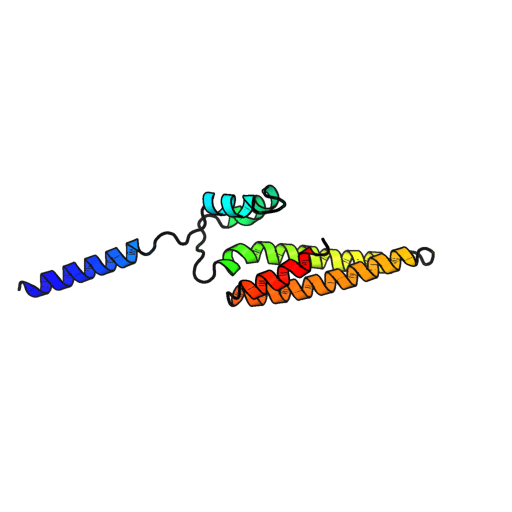1.844 -8.133 1.00 93.94 112 VAL A C 1
ATOM 885 O O . VAL A 1 112 ? -1.776 -1.797 -7.191 1.00 93.94 112 VAL A O 1
ATOM 888 N N . MET A 1 113 ? -0.932 -0.864 -9.038 1.00 94.12 113 MET A N 1
ATOM 889 C CA . MET A 1 113 ? -1.812 0.306 -8.992 1.00 94.12 113 MET A CA 1
ATOM 890 C C . MET A 1 113 ? -3.298 -0.066 -9.060 1.00 94.12 113 MET A C 1
ATOM 892 O O . MET A 1 113 ? -4.114 0.515 -8.334 1.00 94.12 113 MET A O 1
ATOM 896 N N . ASN A 1 114 ? -3.669 -1.032 -9.900 1.00 94.19 114 ASN A N 1
ATOM 897 C CA . ASN A 1 114 ? -5.037 -1.533 -9.986 1.00 94.19 114 ASN A CA 1
ATOM 898 C C . ASN A 1 114 ? -5.464 -2.262 -8.700 1.00 94.19 114 ASN A C 1
ATOM 900 O O . ASN A 1 114 ? -6.544 -1.989 -8.165 1.00 94.19 114 ASN A O 1
ATOM 904 N N . GLN A 1 115 ? -4.610 -3.128 -8.148 1.00 94.88 115 GLN A N 1
ATOM 905 C CA . GLN A 1 115 ? -4.886 -3.834 -6.894 1.00 94.88 115 GLN A CA 1
ATOM 906 C C . GLN A 1 115 ? -5.059 -2.854 -5.726 1.00 94.88 115 GLN A C 1
ATOM 908 O O . GLN A 1 115 ? -6.020 -2.975 -4.966 1.00 94.88 115 GLN A O 1
ATOM 913 N N . LEU A 1 116 ? -4.214 -1.822 -5.620 1.00 94.81 116 LEU A N 1
ATOM 914 C CA . LEU A 1 116 ? -4.332 -0.783 -4.590 1.00 94.81 116 LEU A CA 1
ATOM 915 C C . LEU A 1 116 ? -5.613 0.053 -4.742 1.00 94.81 116 LEU A C 1
ATOM 917 O O . LEU A 1 116 ? -6.258 0.382 -3.744 1.00 94.81 116 LEU A O 1
ATOM 921 N N . LYS A 1 117 ? -6.031 0.369 -5.979 1.00 95.00 117 LYS A N 1
ATOM 922 C CA . LYS A 1 117 ? -7.328 1.027 -6.239 1.00 95.00 117 LYS A CA 1
ATOM 923 C C . LYS A 1 117 ? -8.493 0.164 -5.752 1.00 95.00 117 LYS A C 1
ATOM 925 O O . LYS A 1 117 ? -9.416 0.686 -5.127 1.00 95.00 117 LYS A O 1
ATOM 930 N N . GLN A 1 118 ? -8.450 -1.144 -6.001 1.00 95.38 118 GLN A N 1
ATOM 931 C CA . GLN A 1 118 ? -9.468 -2.074 -5.508 1.00 95.38 118 GLN A CA 1
ATOM 932 C C . GLN A 1 118 ? -9.433 -2.208 -3.983 1.00 95.38 118 GLN A C 1
ATOM 934 O O . GLN A 1 118 ? -10.483 -2.140 -3.349 1.00 95.38 118 GLN A O 1
ATOM 939 N N . ALA A 1 119 ? -8.246 -2.333 -3.383 1.00 94.12 119 ALA A N 1
ATOM 940 C CA . ALA A 1 119 ? -8.076 -2.374 -1.934 1.00 94.12 119 ALA A CA 1
ATOM 941 C C . ALA A 1 119 ? -8.719 -1.148 -1.275 1.00 94.12 119 ALA A C 1
ATOM 943 O O . ALA A 1 119 ? -9.493 -1.295 -0.335 1.00 94.12 119 ALA A O 1
ATOM 944 N N . LYS A 1 120 ? -8.497 0.051 -1.831 1.00 94.06 120 LYS A N 1
ATOM 945 C CA . LYS A 1 120 ? -9.112 1.288 -1.338 1.00 94.06 120 LYS A CA 1
ATOM 946 C C . LYS A 1 120 ? -10.643 1.244 -1.364 1.00 94.06 120 LYS A C 1
ATOM 948 O O . LYS A 1 120 ? -11.267 1.635 -0.383 1.00 94.06 120 LYS A O 1
ATOM 953 N N . LYS A 1 121 ? -11.251 0.730 -2.441 1.00 94.38 121 LYS A N 1
ATOM 954 C CA . LYS A 1 121 ? -12.714 0.552 -2.527 1.00 94.38 121 LYS A CA 1
ATOM 955 C C . LYS A 1 121 ? -13.230 -0.403 -1.444 1.00 94.38 121 LYS A C 1
ATOM 957 O O . LYS A 1 121 ? -14.181 -0.070 -0.745 1.00 94.38 121 LYS A O 1
ATOM 962 N N . TYR A 1 122 ? -12.564 -1.543 -1.256 1.00 93.69 122 TYR A N 1
ATOM 963 C CA . TYR A 1 122 ? -12.936 -2.517 -0.224 1.00 93.69 122 TYR A CA 1
ATOM 964 C C . TYR A 1 122 ? -12.713 -2.008 1.205 1.00 93.69 122 TYR A C 1
ATOM 966 O O . TYR A 1 122 ? -13.445 -2.406 2.106 1.00 93.69 122 TYR A O 1
ATOM 974 N N . MET A 1 123 ? -11.742 -1.116 1.432 1.00 91.69 123 MET A N 1
ATOM 975 C CA . MET A 1 123 ? -11.580 -0.464 2.736 1.00 91.69 123 MET A CA 1
ATOM 976 C C . MET A 1 123 ? -12.783 0.412 3.061 1.00 91.69 123 MET A C 1
ATOM 978 O O . MET A 1 123 ? -13.301 0.329 4.168 1.00 91.69 123 MET A O 1
ATOM 982 N N . VAL A 1 124 ? -13.260 1.216 2.104 1.00 90.25 124 VAL A N 1
ATOM 983 C CA . VAL A 1 124 ? -14.434 2.083 2.311 1.00 90.25 124 VAL A CA 1
ATOM 984 C C . VAL A 1 124 ? -15.674 1.258 2.666 1.00 90.25 124 VAL A C 1
ATOM 986 O O . VAL A 1 124 ? -16.452 1.678 3.517 1.00 90.25 124 VAL A O 1
ATOM 989 N N . SER A 1 125 ? -15.820 0.058 2.098 1.00 90.31 125 SER A N 1
ATOM 990 C CA . SER A 1 125 ? -16.928 -0.853 2.406 1.00 90.31 125 SER A CA 1
ATOM 991 C C . SER A 1 125 ? -16.702 -1.749 3.636 1.00 90.31 125 SER A C 1
ATOM 993 O O . SER A 1 125 ? -17.517 -2.630 3.888 1.00 90.31 125 SER A O 1
ATOM 995 N N . GLY A 1 126 ? -15.581 -1.617 4.356 1.00 87.69 126 GLY A N 1
ATOM 996 C CA . GLY A 1 126 ? -15.257 -2.456 5.521 1.00 87.69 126 GLY A CA 1
ATOM 997 C C . GLY A 1 126 ? -14.922 -3.922 5.196 1.00 87.69 126 GLY A C 1
ATOM 998 O O . GLY A 1 126 ? -14.892 -4.768 6.088 1.00 87.69 126 GLY A O 1
ATOM 999 N N . ALA A 1 127 ? -14.652 -4.261 3.931 1.00 91.25 127 ALA A N 1
ATOM 1000 C CA . ALA A 1 127 ? -14.424 -5.634 3.479 1.00 91.25 127 ALA A CA 1
ATOM 1001 C C . ALA A 1 127 ? -12.970 -6.094 3.720 1.00 91.25 127 ALA A C 1
ATOM 1003 O O . ALA A 1 127 ? -12.202 -6.314 2.778 1.00 91.25 127 ALA A O 1
ATOM 1004 N N . THR A 1 128 ? -12.584 -6.273 4.988 1.00 88.62 128 THR A N 1
ATOM 1005 C CA . THR A 1 128 ? -11.204 -6.571 5.431 1.00 88.62 128 THR A CA 1
ATOM 1006 C C . THR A 1 128 ? -10.540 -7.741 4.699 1.00 88.62 128 THR A C 1
ATOM 1008 O O . THR A 1 128 ? -9.384 -7.633 4.284 1.00 88.62 128 THR A O 1
ATOM 1011 N N . ARG A 1 129 ? -11.257 -8.852 4.468 1.00 91.44 129 ARG A N 1
ATOM 1012 C CA . ARG A 1 129 ? -10.719 -10.013 3.729 1.00 91.44 129 ARG A CA 1
ATOM 1013 C C . ARG A 1 129 ? -10.339 -9.647 2.289 1.00 91.44 129 ARG A C 1
ATOM 1015 O O . ARG A 1 129 ? -9.283 -10.061 1.811 1.00 91.44 129 ARG A O 1
ATOM 1022 N N . SER A 1 130 ? -11.163 -8.844 1.618 1.00 92.50 130 SER A N 1
ATOM 1023 C CA . SER A 1 130 ? -10.907 -8.379 0.252 1.00 92.50 130 SER A CA 1
ATOM 1024 C C . SER A 1 130 ? -9.749 -7.385 0.202 1.00 92.50 130 SER A C 1
ATOM 1026 O O . SER A 1 130 ? -8.917 -7.480 -0.696 1.00 92.50 130 SER A O 1
ATOM 1028 N N . VAL A 1 131 ? -9.633 -6.492 1.193 1.00 90.50 131 VAL A N 1
ATOM 1029 C CA . VAL A 1 131 ? -8.470 -5.598 1.330 1.00 90.50 131 VAL A CA 1
ATOM 1030 C C . VAL A 1 131 ? -7.187 -6.415 1.451 1.00 90.50 131 VAL A C 1
ATOM 1032 O O . VAL A 1 131 ? -6.275 -6.232 0.647 1.00 90.50 131 VAL A O 1
ATOM 1035 N N . ARG A 1 132 ? -7.141 -7.373 2.388 1.00 89.50 132 ARG A N 1
ATOM 1036 C CA . ARG A 1 132 ? -5.972 -8.240 2.597 1.00 89.50 132 ARG A CA 1
ATOM 1037 C C . ARG A 1 132 ? -5.577 -8.973 1.319 1.00 89.50 132 ARG A C 1
ATOM 1039 O O . ARG A 1 132 ? -4.410 -8.934 0.950 1.00 89.50 132 ARG A O 1
ATOM 1046 N N . LYS A 1 133 ? -6.539 -9.588 0.619 1.00 92.56 133 LYS A N 1
ATOM 1047 C CA . LYS A 1 133 ? -6.281 -10.308 -0.639 1.00 92.56 133 LYS A CA 1
ATOM 1048 C C . LYS A 1 133 ? -5.582 -9.419 -1.673 1.00 92.56 133 LYS A C 1
ATOM 1050 O O . LYS A 1 133 ? -4.637 -9.860 -2.309 1.00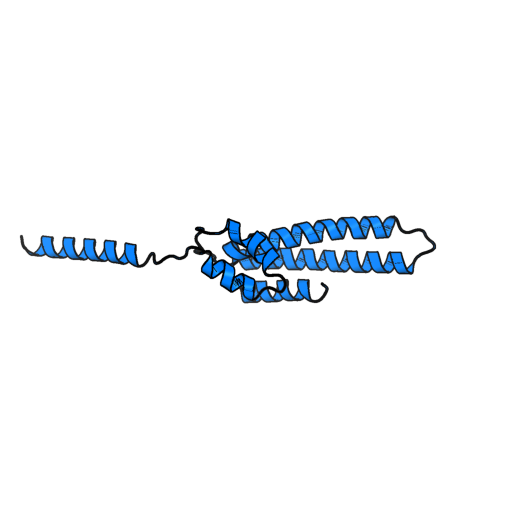 92.56 133 LYS A O 1
ATOM 1055 N N . ARG A 1 134 ? -6.027 -8.170 -1.828 1.00 90.94 134 ARG A N 1
A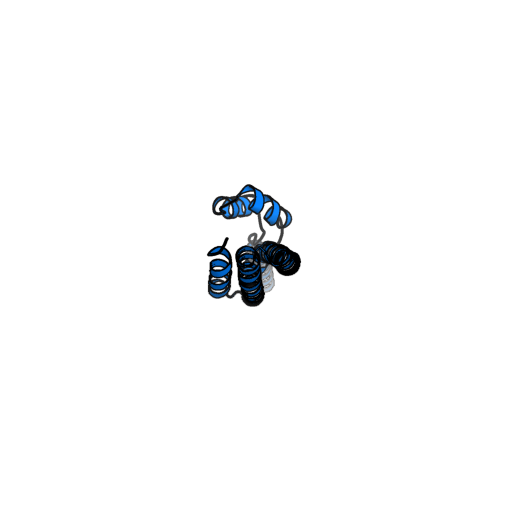TOM 1056 C CA . ARG A 1 134 ? -5.448 -7.223 -2.796 1.00 90.94 134 ARG A CA 1
ATOM 1057 C C . ARG A 1 134 ? -4.072 -6.712 -2.366 1.00 90.94 134 ARG A C 1
ATOM 1059 O O . ARG A 1 134 ? -3.188 -6.586 -3.205 1.00 90.94 134 ARG A O 1
ATOM 1066 N N . VAL A 1 135 ? -3.882 -6.442 -1.073 1.00 89.25 135 VAL A N 1
ATOM 1067 C CA . VAL A 1 135 ? -2.595 -5.972 -0.532 1.00 89.25 135 VAL A CA 1
ATOM 1068 C C . VAL A 1 135 ? -1.518 -7.053 -0.618 1.00 89.25 135 VAL A C 1
ATOM 1070 O O . VAL A 1 135 ? -0.397 -6.734 -0.991 1.00 89.25 135 VAL A O 1
ATOM 1073 N N . VAL A 1 136 ? -1.847 -8.321 -0.343 1.00 88.88 136 VAL A N 1
ATOM 1074 C CA . VAL A 1 136 ? -0.885 -9.436 -0.441 1.00 88.88 136 VAL A CA 1
ATOM 1075 C C . VAL A 1 136 ? -0.304 -9.544 -1.851 1.00 88.88 136 VAL A C 1
ATOM 1077 O O . VAL A 1 136 ? 0.914 -9.556 -1.987 1.00 88.88 136 VAL A O 1
ATOM 1080 N N . VAL A 1 137 ? -1.147 -9.479 -2.888 1.00 88.19 137 VAL A N 1
ATOM 1081 C CA . VAL A 1 137 ? -0.697 -9.488 -4.295 1.00 88.19 137 VAL A CA 1
ATOM 1082 C C . VAL A 1 137 ? 0.287 -8.348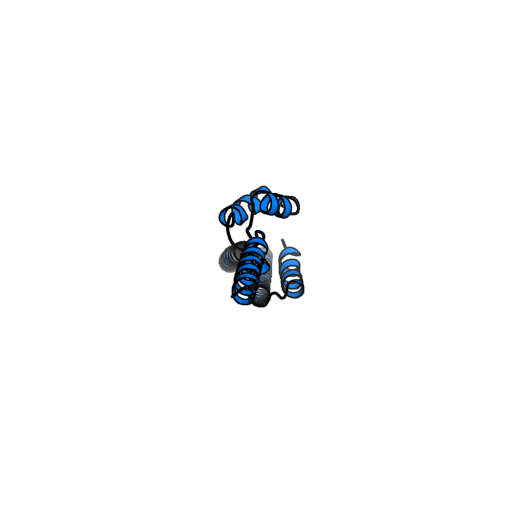 -4.587 1.00 88.19 137 VAL A C 1
ATOM 1084 O O . VAL A 1 137 ? 1.235 -8.527 -5.340 1.00 88.19 137 VAL A O 1
ATOM 1087 N N . CYS A 1 138 ? 0.117 -7.176 -3.965 1.00 85.75 138 CYS A N 1
ATOM 1088 C CA . CYS A 1 138 ? 1.042 -6.054 -4.157 1.00 85.75 138 CYS A CA 1
ATOM 1089 C C . CYS A 1 138 ? 2.432 -6.309 -3.550 1.00 85.75 138 CYS A C 1
ATOM 1091 O O . CYS A 1 138 ? 3.403 -5.704 -3.994 1.00 85.75 138 CYS A O 1
ATOM 1093 N N . CYS A 1 139 ? 2.515 -7.154 -2.519 1.00 78.81 139 CYS A N 1
ATOM 1094 C CA . CYS A 1 139 ? 3.734 -7.418 -1.757 1.00 78.81 139 CYS A CA 1
ATOM 1095 C C . CYS A 1 139 ? 4.491 -8.674 -2.210 1.00 78.81 139 CYS A C 1
ATOM 1097 O O . CYS A 1 139 ? 5.621 -8.872 -1.780 1.00 78.81 139 CYS A O 1
ATOM 1099 N N . GLU A 1 140 ? 3.899 -9.522 -3.052 1.00 75.12 140 GLU A N 1
ATOM 1100 C CA . GLU A 1 140 ? 4.567 -10.710 -3.615 1.00 75.12 140 GLU A CA 1
ATOM 1101 C C . GLU A 1 140 ? 5.693 -10.349 -4.600 1.00 75.12 140 GLU A C 1
ATOM 1103 O O . GLU A 1 140 ? 6.566 -11.167 -4.874 1.00 75.12 140 GLU A O 1
ATOM 1108 N N . TRP A 1 141 ? 5.702 -9.111 -5.101 1.00 54.62 141 TRP A N 1
ATOM 1109 C CA . TRP A 1 141 ? 6.654 -8.620 -6.104 1.00 54.62 141 TRP A CA 1
ATOM 1110 C C . TRP A 1 141 ? 7.679 -7.615 -5.562 1.00 54.62 141 TRP A C 1
ATOM 1112 O O . TRP A 1 141 ? 8.495 -7.115 -6.337 1.00 54.62 141 TRP A O 1
ATOM 1122 N N . SER A 1 142 ? 7.597 -7.274 -4.271 1.00 49.22 142 SER A N 1
ATOM 1123 C CA . SER A 1 142 ? 8.439 -6.278 -3.589 1.00 49.22 142 SER A CA 1
ATOM 1124 C C . SER A 1 142 ? 9.431 -6.929 -2.641 1.00 49.22 142 SER A C 1
ATOM 1126 O O . SER A 1 142 ? 10.613 -6.537 -2.689 1.00 49.22 142 SER A O 1
#

Sequence (142 aa):
MRTISLISSFLVFLILLTSTLAQTNTITDESIYEICNHAKNPSLCLKNLRSLNGKRLFPNPIATLGSTSINMAQSRANRTVALTWTHCHGVTLHKPELRMKYYECFLKYADVMNQLKQAKKYMVSGATRSVRKRVVVCCEWS

Organism: NCBI:txid429701

Foldseek 3Di:
DPVVVVVVVVVVVVVVVVVVVPPDLADAPVNQQVVLVPDPHSVVSCVQCVVRGRPHCPPFVLCSSPVSVLVVLLVVLVVLLVVLVCQLVPDDPVCVVSNVVSVVSNVLSVLLNVLSVQLNVCSVVNVVVSNVVSVVSNVVVD

pLDDT: mean 83.93, std 14.57, range [40.09, 95.38]

Secondary structure (DSSP, 8-state):
--HHHHHHHHHHHHHHHHHHS----B--HHHHHHHHHTSSSHHHHHHHHGGGTT-B--S-HHHHHHHHHHHHHHHHHHHHHHHHHHHHHHS-TT-HHHHHHHHHHHHHHHHHHHHHHHHHHHHHTT-HHHHHHHHHHHHTT-